Protein AF-A0A7V3DJP1-F1 (afdb_monomer)

Mean predicted aligned error: 4.04 Å

Nearest PDB structures (foldseek):
  6mos-assembly1_A  TM=5.960E-01  e=1.453E-02  Thermosipho africanus TCF52B
  8rdj-assembly1_P  TM=6.342E-01  e=3.747E-02  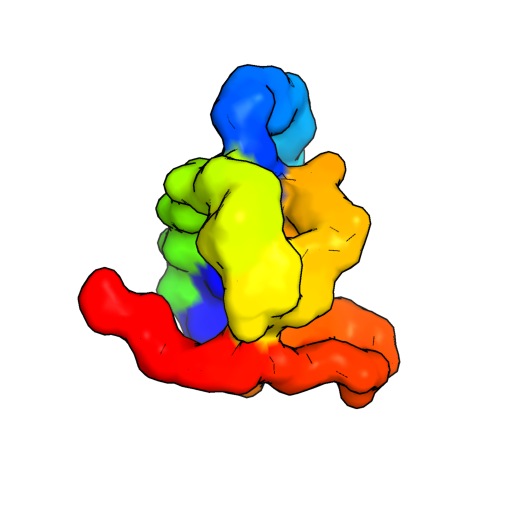Sinapis alba
  3hxs-assembly1_A  TM=5.956E-01  e=5.256E-02  Bacteroides fragilis
  3hyp-assembly1_A  TM=5.952E-01  e=5.256E-02  Bacteroides fragilis
  3qdn-assembly2_B  TM=5.539E-01  e=1.106E-01  Salmonella enterica subsp. enterica serovar Typhimurium

Solvent-accessible surface area (backbone atoms only — not comparable to full-atom values): 4371 Å² total; per-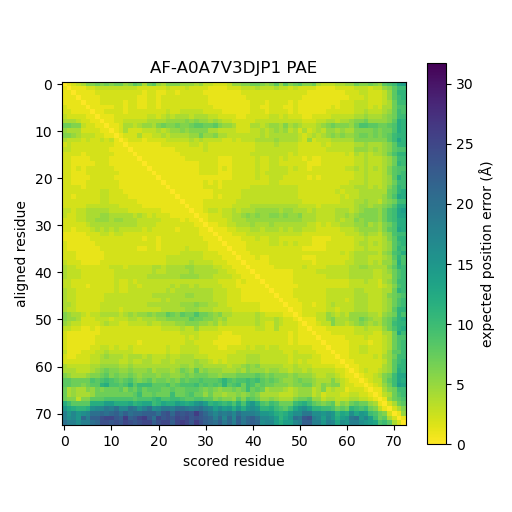residue (Å²): 89,47,36,42,34,40,28,41,82,84,52,84,56,53,66,60,50,53,52,52,52,52,50,53,30,60,77,70,73,51,72,65,51,79,45,82,42,77,46,54,71,71,54,28,60,70,41,68,50,91,58,65,80,39,59,24,51,75,52,22,32,90,85,67,83,47,61,62,60,75,80,90,125

Radius of gyration: 12.17 Å; Cα contacts (8 Å, |Δi|>4): 98; chains: 1; bounding box: 27×25×32 Å

Structure (mmCIF, N/CA/C/O backbone):
data_AF-A0A7V3DJP1-F1
#
_entry.id   AF-A0A7V3DJP1-F1
#
loop_
_atom_site.group_PDB
_atom_site.id
_atom_site.type_symbol
_atom_site.label_atom_id
_atom_si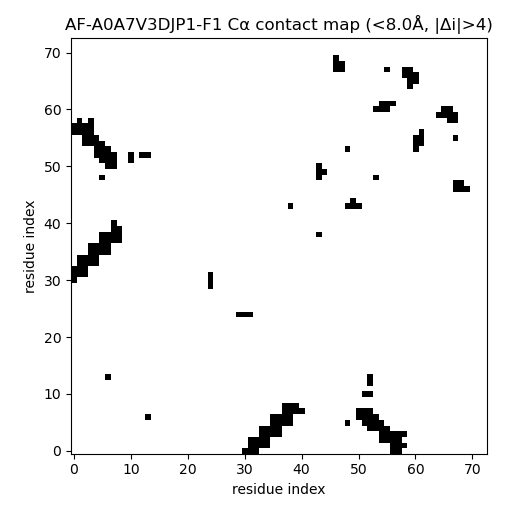te.label_alt_id
_atom_site.label_comp_id
_atom_site.label_asym_id
_atom_site.label_entity_id
_atom_site.label_seq_id
_atom_site.pdbx_PDB_ins_code
_atom_site.Cartn_x
_atom_site.Cartn_y
_atom_site.Cartn_z
_atom_site.occupancy
_atom_site.B_iso_or_equiv
_atom_site.auth_seq_id
_atom_site.auth_comp_id
_atom_site.auth_asym_id
_atom_site.auth_atom_id
_atom_site.pdbx_PDB_model_num
ATOM 1 N N . MET A 1 1 ? -8.096 -8.044 8.988 1.00 90.75 1 MET A N 1
ATOM 2 C CA . MET A 1 1 ? -8.192 -7.783 7.534 1.00 90.75 1 MET A CA 1
ATOM 3 C C . MET A 1 1 ? -6.833 -7.935 6.869 1.00 90.75 1 MET A C 1
ATOM 5 O O . MET A 1 1 ? -5.839 -7.858 7.580 1.00 90.75 1 MET A O 1
ATOM 9 N N . ARG A 1 2 ? -6.761 -8.149 5.558 1.00 94.50 2 ARG A 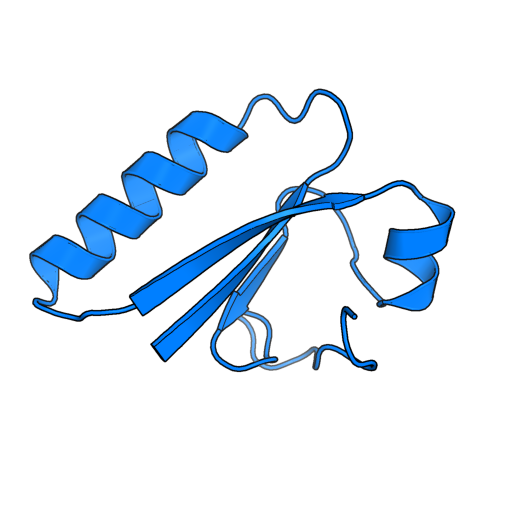N 1
ATOM 10 C CA . ARG A 1 2 ? -5.518 -8.233 4.786 1.00 94.50 2 ARG A CA 1
ATOM 11 C C . ARG A 1 2 ? -5.373 -7.025 3.869 1.00 94.50 2 ARG A C 1
ATOM 13 O O . ARG A 1 2 ? -6.273 -6.731 3.088 1.00 94.50 2 ARG A O 1
ATOM 20 N N . ILE A 1 3 ? -4.227 -6.360 3.966 1.00 96.31 3 ILE A N 1
ATOM 21 C CA . ILE A 1 3 ? -3.831 -5.241 3.116 1.00 96.31 3 ILE A CA 1
ATOM 22 C C . ILE A 1 3 ? -2.575 -5.655 2.354 1.00 96.31 3 ILE A C 1
ATOM 24 O O . ILE A 1 3 ? -1.551 -5.993 2.950 1.00 96.31 3 ILE A O 1
ATOM 28 N N . GLU A 1 4 ? -2.659 -5.631 1.032 1.00 96.19 4 GLU A N 1
ATOM 29 C CA . GLU A 1 4 ? -1.591 -6.018 0.116 1.00 96.19 4 GLU A CA 1
ATOM 30 C C . GLU A 1 4 ? -1.125 -4.774 -0.636 1.00 96.19 4 GLU A C 1
ATOM 32 O O . GLU A 1 4 ? -1.909 -4.106 -1.304 1.00 96.19 4 GLU A O 1
ATOM 37 N N . CYS A 1 5 ? 0.152 -4.436 -0.495 1.00 96.12 5 CYS A N 1
ATOM 38 C CA . CYS A 1 5 ? 0.760 -3.266 -1.111 1.00 96.12 5 CYS A CA 1
ATOM 39 C C . CYS A 1 5 ? 1.819 -3.713 -2.115 1.00 96.12 5 CYS A C 1
ATOM 41 O O . CYS A 1 5 ? 2.815 -4.330 -1.733 1.00 96.12 5 CYS A O 1
ATOM 43 N N . PHE A 1 6 ? 1.634 -3.357 -3.381 1.00 95.75 6 PHE A N 1
ATOM 44 C CA . PHE A 1 6 ? 2.580 -3.652 -4.450 1.00 95.75 6 PHE A CA 1
ATOM 45 C C . PHE A 1 6 ? 3.375 -2.409 -4.819 1.00 95.75 6 PHE A C 1
ATOM 47 O O . PHE A 1 6 ? 2.825 -1.317 -4.986 1.00 95.75 6 PHE A O 1
ATOM 54 N N . LEU A 1 7 ? 4.685 -2.595 -4.931 1.00 96.50 7 LEU A N 1
ATOM 55 C CA . LEU A 1 7 ? 5.667 -1.546 -5.145 1.00 96.50 7 LEU A CA 1
ATOM 56 C C . LEU A 1 7 ? 6.579 -1.923 -6.313 1.00 96.50 7 LEU A C 1
ATOM 58 O O . LEU A 1 7 ? 6.944 -3.086 -6.475 1.00 96.50 7 LEU A O 1
ATOM 62 N N . SER A 1 8 ? 7.016 -0.935 -7.084 1.00 95.06 8 SER A N 1
ATOM 63 C CA . SER A 1 8 ? 8.142 -1.091 -8.002 1.00 95.06 8 SER A CA 1
ATOM 64 C C . SER A 1 8 ? 9.470 -1.033 -7.241 1.00 95.06 8 SER A C 1
ATOM 66 O O . SER A 1 8 ? 9.555 -0.518 -6.119 1.00 95.06 8 SER A O 1
ATOM 68 N N . GLN A 1 9 ? 10.541 -1.516 -7.873 1.00 93.56 9 GLN A N 1
ATOM 69 C CA . GLN A 1 9 ? 11.900 -1.298 -7.371 1.00 93.56 9 GLN A CA 1
ATOM 70 C C . GLN A 1 9 ? 12.167 0.204 -7.189 1.00 93.56 9 GLN A C 1
ATOM 72 O O . GLN A 1 9 ? 11.817 1.014 -8.048 1.00 93.56 9 GLN A O 1
ATOM 77 N N . GLY A 1 10 ? 12.755 0.579 -6.050 1.00 90.75 10 GLY A N 1
ATOM 78 C CA . GLY A 1 10 ? 13.081 1.975 -5.736 1.00 90.75 10 GLY A CA 1
ATOM 79 C C . GLY A 1 10 ? 11.883 2.891 -5.443 1.00 90.75 10 GLY A C 1
ATOM 80 O O . GLY A 1 10 ? 12.043 4.108 -5.490 1.00 90.75 10 GLY A O 1
ATOM 81 N N . CYS A 1 11 ? 10.691 2.353 -5.149 1.00 91.19 11 CYS A N 1
ATOM 82 C CA . CYS A 1 11 ? 9.514 3.167 -4.835 1.00 91.19 11 CYS A CA 1
ATOM 83 C C . CYS A 1 11 ? 9.745 4.081 -3.613 1.00 91.19 11 CYS A C 1
ATOM 85 O O . CYS A 1 11 ? 9.718 3.627 -2.467 1.00 91.19 11 CYS A O 1
ATOM 87 N N . ALA A 1 12 ? 9.915 5.383 -3.863 1.00 92.81 12 ALA A N 1
ATOM 88 C CA . ALA A 1 12 ? 10.234 6.387 -2.844 1.00 92.81 12 ALA A CA 1
ATOM 89 C C . ALA A 1 12 ? 9.125 6.583 -1.794 1.00 92.81 12 ALA A C 1
ATOM 91 O O . ALA A 1 12 ? 9.391 7.021 -0.681 1.00 92.81 12 ALA A O 1
ATOM 92 N N . SER A 1 13 ? 7.879 6.242 -2.127 1.00 94.44 13 SER A N 1
ATOM 93 C CA . SER A 1 13 ? 6.724 6.410 -1.240 1.00 94.44 13 SER A CA 1
ATOM 94 C C . SER A 1 13 ? 6.488 5.237 -0.283 1.00 94.44 13 SER A C 1
ATOM 96 O O . SER A 1 13 ? 5.518 5.278 0.469 1.00 94.44 13 SER A O 1
ATOM 98 N N . ARG A 1 14 ? 7.345 4.201 -0.274 1.00 94.50 14 ARG A N 1
ATOM 99 C CA . ARG A 1 14 ? 7.161 3.003 0.567 1.00 94.50 14 ARG A CA 1
ATOM 100 C C . ARG A 1 14 ? 6.978 3.341 2.048 1.00 94.50 14 ARG A C 1
ATOM 102 O O . ARG A 1 14 ? 6.010 2.896 2.654 1.00 94.50 14 ARG A O 1
ATOM 109 N N . GLU A 1 15 ? 7.905 4.106 2.617 1.00 95.75 15 GLU A N 1
ATOM 110 C CA . GLU A 1 15 ? 7.901 4.412 4.054 1.00 95.75 15 GLU A CA 1
ATOM 111 C C . GLU A 1 15 ? 6.698 5.276 4.441 1.00 95.75 15 GLU A C 1
ATOM 113 O O . GLU A 1 15 ? 6.008 4.979 5.414 1.00 95.75 15 GLU A O 1
ATOM 118 N N . ALA A 1 16 ? 6.396 6.298 3.632 1.00 97.25 16 ALA A N 1
ATOM 119 C CA . ALA A 1 16 ? 5.236 7.158 3.841 1.00 97.25 16 ALA A CA 1
ATOM 120 C C . ALA A 1 16 ? 3.920 6.368 3.750 1.00 97.25 16 ALA A C 1
ATOM 122 O O . ALA A 1 16 ? 3.029 6.553 4.574 1.00 97.25 16 ALA A O 1
ATOM 123 N N . LEU A 1 17 ? 3.805 5.449 2.786 1.00 96.44 17 LEU A N 1
ATOM 124 C CA . LEU A 1 17 ? 2.630 4.592 2.644 1.00 96.44 17 LEU A CA 1
ATOM 125 C C . LEU A 1 17 ? 2.435 3.692 3.869 1.00 96.44 17 LEU A C 1
ATOM 127 O O . LEU A 1 17 ? 1.328 3.595 4.392 1.00 96.44 17 LEU A O 1
ATOM 131 N N . GLU A 1 18 ? 3.503 3.050 4.340 1.00 96.69 18 GLU A N 1
ATOM 132 C CA . GLU A 1 18 ? 3.455 2.191 5.521 1.00 96.69 18 GLU A CA 1
ATOM 133 C C . GLU A 1 18 ? 3.059 2.963 6.784 1.00 96.69 18 GLU A C 1
ATOM 135 O O . GLU A 1 18 ? 2.212 2.488 7.545 1.00 96.69 18 GLU A O 1
ATOM 140 N N . ALA A 1 19 ? 3.627 4.154 6.988 1.00 97.50 19 ALA A N 1
ATOM 141 C CA . ALA A 1 19 ? 3.272 5.024 8.104 1.00 97.50 19 ALA A CA 1
ATOM 142 C C . ALA A 1 19 ? 1.787 5.412 8.060 1.00 97.50 19 ALA A C 1
ATOM 144 O O . ALA A 1 19 ? 1.082 5.219 9.050 1.00 97.50 19 ALA A O 1
ATOM 145 N N . ASN A 1 20 ? 1.296 5.849 6.897 1.00 97.25 20 ASN A N 1
ATOM 146 C CA . ASN A 1 20 ? -0.096 6.262 6.721 1.00 97.25 20 ASN A CA 1
ATOM 147 C C . ASN A 1 20 ? -1.082 5.111 6.971 1.00 97.25 20 ASN A C 1
ATOM 149 O O . ASN A 1 20 ? -2.105 5.305 7.624 1.00 97.25 20 ASN A O 1
ATOM 153 N N . ILE A 1 21 ? -0.782 3.899 6.485 1.00 96.50 21 ILE A N 1
ATOM 154 C CA . ILE A 1 21 ? -1.640 2.728 6.724 1.00 96.50 21 ILE A CA 1
ATOM 155 C C . ILE A 1 21 ? -1.674 2.389 8.217 1.00 96.50 21 ILE A C 1
ATOM 157 O O . ILE A 1 21 ? -2.746 2.146 8.767 1.00 96.50 21 ILE A O 1
ATOM 161 N N . LYS A 1 22 ? -0.518 2.384 8.889 1.00 96.75 22 LYS A N 1
ATOM 162 C CA . LYS A 1 22 ? -0.439 2.098 10.330 1.00 96.75 22 LYS A CA 1
ATOM 163 C C . LYS A 1 22 ? -1.183 3.139 11.162 1.00 96.75 22 LYS A C 1
ATOM 165 O O . LYS A 1 22 ? -1.892 2.763 12.092 1.00 96.75 22 LYS A O 1
ATOM 170 N N . GLU A 1 23 ? -1.041 4.416 10.821 1.00 98.00 23 GLU A N 1
ATOM 171 C CA . GLU A 1 23 ? -1.758 5.506 11.480 1.00 98.00 23 GLU A CA 1
ATOM 172 C C . GLU A 1 23 ? -3.272 5.349 11.307 1.00 98.00 23 GLU A C 1
ATOM 174 O O . GLU A 1 23 ? -3.990 5.319 12.304 1.00 98.00 23 GLU A O 1
ATOM 179 N N . ALA A 1 24 ? -3.751 5.140 10.077 1.00 96.44 24 ALA A N 1
ATOM 180 C CA . ALA A 1 24 ? -5.172 4.936 9.800 1.00 96.44 24 ALA A CA 1
ATOM 181 C C . ALA A 1 24 ? -5.747 3.737 10.575 1.00 96.44 24 ALA A C 1
ATOM 183 O O . ALA A 1 24 ? -6.776 3.858 11.235 1.00 96.44 24 ALA A O 1
ATOM 184 N N . LEU A 1 25 ? -5.057 2.592 10.571 1.00 96.06 25 LEU A N 1
ATOM 185 C CA . LEU A 1 25 ? -5.476 1.412 11.336 1.00 96.06 25 LEU A CA 1
ATOM 186 C C . LEU A 1 25 ? -5.534 1.684 12.844 1.00 96.06 25 LEU A C 1
ATOM 188 O O . LEU A 1 25 ? -6.453 1.221 13.519 1.00 96.06 25 LEU A O 1
ATOM 192 N N . SER A 1 26 ? -4.571 2.445 13.370 1.00 97.00 26 SER A N 1
ATOM 193 C CA . SER A 1 26 ? -4.535 2.818 14.783 1.00 97.00 26 SER A CA 1
ATOM 194 C C . SER A 1 26 ? -5.678 3.758 15.161 1.00 97.00 26 SER A C 1
ATOM 196 O O . SER A 1 26 ? -6.260 3.581 16.229 1.00 97.00 26 SER A O 1
ATOM 198 N N . LEU A 1 27 ? -5.990 4.747 14.318 1.00 97.94 27 LEU A N 1
ATOM 199 C CA . LEU A 1 27 ? -7.082 5.696 14.552 1.00 97.94 27 LEU A CA 1
ATOM 200 C C . LEU A 1 27 ? -8.444 4.997 14.561 1.00 97.94 27 LEU A C 1
ATOM 202 O O . LEU A 1 27 ? -9.284 5.304 15.403 1.00 97.94 27 LEU A O 1
ATOM 206 N N . GLU A 1 28 ? -8.627 4.012 13.683 1.00 96.12 28 GLU A N 1
ATOM 207 C CA . GLU A 1 28 ? -9.866 3.234 13.582 1.00 96.12 28 GLU A CA 1
ATOM 208 C C . GLU A 1 28 ? -9.936 2.064 14.586 1.00 96.12 28 GLU A C 1
ATOM 210 O O . GLU A 1 28 ? -10.959 1.389 14.693 1.00 96.12 28 GLU A O 1
ATOM 215 N N . GLY A 1 29 ? -8.857 1.784 15.330 1.00 96.38 29 GLY A N 1
ATOM 216 C CA . GLY A 1 29 ? -8.792 0.651 16.263 1.00 96.38 29 GLY A CA 1
ATOM 217 C C . GLY A 1 29 ? -8.869 -0.718 15.572 1.00 96.38 29 GLY A C 1
ATOM 218 O O . GLY A 1 29 ? -9.335 -1.695 16.162 1.00 96.38 29 GLY A O 1
ATOM 219 N N . VAL A 1 30 ? -8.430 -0.797 14.314 1.00 95.50 30 VAL A N 1
ATOM 220 C CA . VAL A 1 30 ? -8.556 -1.977 13.453 1.00 95.50 30 VAL A CA 1
ATOM 221 C C . VAL A 1 30 ? -7.227 -2.715 13.341 1.00 95.50 30 VAL A C 1
ATOM 223 O O . VAL A 1 30 ? -6.170 -2.124 13.139 1.00 95.50 30 VAL A O 1
ATOM 226 N N . GLN A 1 31 ? -7.279 -4.047 13.393 1.00 94.06 31 GLN A N 1
ATOM 227 C CA . GLN A 1 31 ? -6.117 -4.895 13.133 1.00 94.06 31 GLN A CA 1
ATOM 228 C C . GLN A 1 31 ? -6.107 -5.427 11.695 1.00 94.06 31 GLN A C 1
ATOM 230 O O . GLN A 1 31 ? -7.078 -6.028 11.211 1.00 94.06 31 GLN A O 1
ATOM 235 N N . ALA A 1 32 ? -4.963 -5.267 11.028 1.00 94.62 32 ALA A N 1
ATOM 236 C CA . ALA A 1 32 ? -4.728 -5.761 9.680 1.00 94.62 32 ALA A CA 1
ATOM 237 C C . ALA A 1 32 ? -3.377 -6.472 9.549 1.00 94.62 32 ALA A C 1
ATOM 239 O O . ALA A 1 32 ? -2.382 -6.060 10.141 1.00 94.62 32 ALA A O 1
ATOM 240 N N . GLN A 1 33 ? -3.337 -7.507 8.715 1.00 96.44 33 GLN A N 1
ATOM 241 C CA . GLN A 1 33 ? -2.106 -8.050 8.166 1.00 96.44 33 GLN A CA 1
ATOM 242 C C . GLN A 1 33 ? -1.683 -7.168 6.991 1.00 96.44 33 GLN A C 1
ATOM 244 O O . GLN A 1 33 ? -2.393 -7.099 5.989 1.00 96.44 33 GLN A O 1
ATOM 249 N N . LEU A 1 34 ? -0.538 -6.506 7.124 1.00 95.81 34 LEU A N 1
ATOM 250 C CA . LEU A 1 34 ? 0.015 -5.620 6.107 1.00 95.81 34 LEU A CA 1
ATOM 251 C C . LEU A 1 34 ? 1.189 -6.303 5.401 1.00 95.81 34 LEU A C 1
ATOM 253 O O . LEU A 1 34 ? 2.210 -6.580 6.029 1.00 95.81 34 LEU A O 1
ATOM 257 N N . ASN A 1 35 ? 1.046 -6.556 4.101 1.00 96.06 35 ASN A N 1
ATOM 258 C CA . ASN A 1 35 ? 2.051 -7.227 3.282 1.00 96.06 35 ASN A CA 1
ATOM 259 C C . ASN A 1 35 ? 2.552 -6.280 2.186 1.00 96.06 35 ASN A C 1
ATOM 261 O O . ASN A 1 35 ? 1.773 -5.846 1.340 1.00 96.06 35 ASN A O 1
ATOM 265 N N . PHE A 1 36 ? 3.856 -6.001 2.166 1.00 95.75 36 PHE A N 1
ATOM 266 C CA . PHE A 1 36 ? 4.502 -5.239 1.096 1.00 95.75 36 PHE A CA 1
ATOM 267 C C . PHE A 1 36 ? 5.261 -6.165 0.160 1.00 95.75 36 PHE A C 1
ATOM 269 O O . PHE A 1 36 ? 6.109 -6.939 0.602 1.00 95.75 36 PHE A O 1
ATOM 276 N N . GLN A 1 37 ? 5.007 -6.029 -1.135 1.00 95.06 37 GLN A N 1
ATOM 277 C CA . GLN A 1 37 ? 5.660 -6.805 -2.175 1.00 95.06 37 GLN A CA 1
ATOM 278 C C . GLN A 1 37 ? 6.303 -5.865 -3.182 1.00 95.06 37 GLN A C 1
ATOM 280 O O . GLN A 1 37 ? 5.660 -4.948 -3.691 1.00 95.06 37 GLN A O 1
ATOM 285 N N . VAL A 1 38 ? 7.582 -6.092 -3.467 1.00 95.69 38 VAL A N 1
ATOM 286 C CA . VAL A 1 38 ? 8.269 -5.401 -4.558 1.00 95.69 38 VAL A CA 1
ATOM 287 C C . VAL A 1 38 ? 8.231 -6.313 -5.773 1.00 95.69 38 VAL A C 1
ATOM 289 O O . VAL A 1 38 ? 8.764 -7.419 -5.720 1.00 95.69 38 VAL A O 1
ATOM 292 N N . ILE A 1 39 ? 7.605 -5.854 -6.851 1.00 95.00 39 ILE A N 1
ATOM 293 C CA . ILE A 1 39 ? 7.381 -6.642 -8.063 1.00 95.00 39 ILE A CA 1
ATOM 294 C C . ILE A 1 39 ? 7.969 -5.944 -9.295 1.00 95.00 39 ILE A C 1
ATOM 296 O O . ILE A 1 39 ? 8.111 -4.720 -9.335 1.00 95.00 39 ILE A O 1
ATOM 300 N N . GLY A 1 40 ? 8.354 -6.744 -10.291 1.00 94.50 40 GLY A N 1
ATOM 301 C CA . GLY A 1 40 ? 8.804 -6.260 -11.599 1.00 94.50 40 GLY A CA 1
ATOM 302 C C . GLY A 1 40 ? 7.641 -6.000 -12.561 1.00 94.50 40 GLY A C 1
ATOM 303 O O . GLY A 1 40 ? 6.493 -6.321 -12.262 1.00 94.50 40 GLY A O 1
ATOM 304 N N . GLU A 1 41 ? 7.940 -5.454 -13.740 1.00 92.88 41 GLU A N 1
ATOM 305 C CA . GLU A 1 41 ? 6.923 -5.103 -14.746 1.00 92.88 41 GLU A CA 1
ATOM 306 C C . GLU A 1 41 ? 6.123 -6.311 -15.255 1.00 92.88 41 GLU A C 1
ATOM 308 O O . GLU A 1 41 ? 4.901 -6.225 -15.380 1.00 92.88 41 GLU A O 1
ATOM 313 N N . ASP A 1 42 ? 6.783 -7.444 -15.514 1.00 93.81 42 ASP A N 1
ATOM 314 C CA . ASP A 1 42 ? 6.117 -8.665 -15.992 1.00 93.81 42 ASP A CA 1
ATOM 315 C C . ASP A 1 42 ? 5.123 -9.213 -14.961 1.00 93.81 42 ASP A C 1
ATOM 317 O O . ASP A 1 42 ? 4.009 -9.619 -15.297 1.00 93.81 42 ASP A O 1
ATOM 321 N N . GLU A 1 43 ? 5.514 -9.178 -13.686 1.00 92.94 43 GLU A N 1
ATOM 322 C CA . GLU A 1 43 ? 4.676 -9.579 -12.559 1.00 92.94 43 GLU A CA 1
ATOM 323 C C . GLU A 1 43 ? 3.486 -8.633 -12.393 1.00 9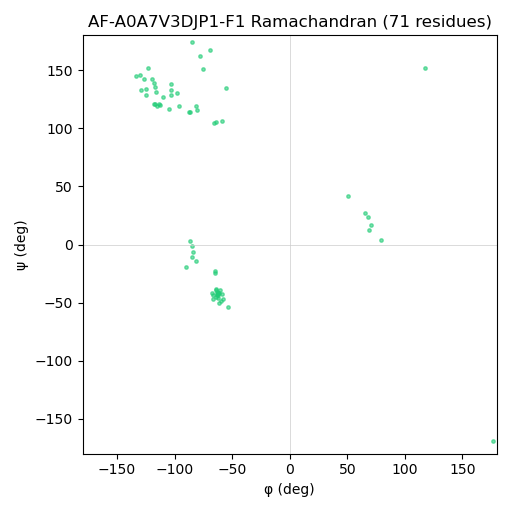2.94 43 GLU A C 1
ATOM 325 O O . GLU A 1 43 ? 2.345 -9.082 -12.302 1.00 92.94 43 GLU A O 1
ATOM 330 N N . ALA A 1 44 ? 3.737 -7.320 -12.429 1.00 92.31 44 ALA A N 1
ATOM 331 C CA . ALA A 1 44 ? 2.693 -6.308 -12.341 1.00 92.31 44 ALA A CA 1
ATOM 332 C C . ALA A 1 44 ? 1.668 -6.467 -13.469 1.00 92.31 44 ALA A C 1
ATOM 334 O O . ALA A 1 44 ? 0.466 -6.437 -13.218 1.00 92.31 44 ALA A O 1
ATOM 335 N N . ARG A 1 45 ? 2.129 -6.724 -14.699 1.00 91.56 45 ARG A N 1
ATOM 336 C CA . ARG A 1 45 ? 1.253 -6.985 -15.846 1.00 91.56 45 ARG A CA 1
ATOM 337 C C . ARG A 1 45 ? 0.424 -8.252 -15.656 1.00 91.56 45 ARG A C 1
ATOM 339 O O . ARG A 1 45 ? -0.765 -8.229 -15.961 1.00 91.56 45 ARG A O 1
ATOM 346 N N . ARG A 1 46 ? 1.025 -9.337 -15.155 1.00 90.69 46 ARG A N 1
ATOM 347 C CA . ARG A 1 46 ? 0.315 -10.599 -14.899 1.00 90.69 46 ARG A CA 1
ATOM 348 C C . ARG A 1 46 ? -0.766 -10.445 -13.830 1.00 90.69 46 ARG A C 1
ATOM 350 O O . ARG A 1 46 ? -1.838 -11.014 -13.987 1.00 90.69 46 ARG A O 1
ATOM 357 N N . LEU A 1 47 ? -0.486 -9.673 -12.783 1.00 88.88 47 LEU A N 1
ATOM 358 C CA . LEU A 1 47 ? -1.406 -9.411 -11.672 1.00 88.88 47 LEU A CA 1
ATOM 359 C C . LEU A 1 47 ? -2.390 -8.255 -11.943 1.00 88.88 47 LEU A C 1
ATOM 361 O O . LEU A 1 47 ? -3.199 -7.929 -11.078 1.00 88.88 47 LEU A O 1
ATOM 365 N N . GLY A 1 48 ? -2.314 -7.597 -13.107 1.00 89.94 48 GLY A N 1
ATOM 366 C CA . GLY A 1 48 ? -3.172 -6.453 -13.441 1.00 89.94 48 GLY A CA 1
ATOM 367 C C . GLY A 1 48 ? -2.906 -5.195 -12.602 1.00 89.94 48 GLY A C 1
ATOM 368 O O . GLY A 1 48 ? -3.788 -4.348 -12.454 1.00 89.94 48 GLY A O 1
ATOM 369 N N . ILE A 1 49 ? -1.704 -5.060 -12.040 1.00 91.44 49 ILE A N 1
ATOM 370 C CA . ILE A 1 49 ? -1.312 -3.939 -11.186 1.00 91.44 49 ILE A CA 1
ATOM 371 C C . ILE A 1 49 ? -0.918 -2.743 -12.068 1.00 91.44 49 ILE A C 1
ATOM 373 O O . ILE A 1 49 ? 0.036 -2.842 -12.843 1.00 91.44 49 ILE A O 1
ATOM 377 N N . PRO A 1 50 ? -1.619 -1.598 -11.962 1.00 88.88 50 PRO A N 1
ATOM 378 C CA . PRO A 1 50 ? -1.469 -0.490 -12.904 1.00 88.88 50 PRO A CA 1
ATOM 379 C C . PRO A 1 50 ? -0.266 0.416 -12.613 1.00 88.88 50 PRO A C 1
ATOM 381 O O . PRO A 1 50 ? 0.099 1.231 -13.458 1.00 88.88 50 PRO A O 1
ATOM 384 N N . GLY A 1 51 ? 0.339 0.317 -11.426 1.00 90.38 51 GLY A N 1
ATOM 385 C CA . GLY A 1 51 ? 1.452 1.175 -11.037 1.00 90.38 51 GLY A CA 1
ATOM 386 C C . GLY A 1 51 ? 1.941 0.947 -9.611 1.00 90.38 51 GLY A C 1
ATOM 387 O O . GLY A 1 51 ? 1.562 -0.015 -8.942 1.00 90.38 51 GLY A O 1
ATOM 388 N N . SER A 1 52 ? 2.797 1.856 -9.150 1.00 92.31 52 SER A N 1
ATOM 389 C CA . SER A 1 52 ? 3.391 1.825 -7.816 1.00 92.31 52 SER A CA 1
ATOM 390 C C . SER A 1 52 ? 3.225 3.179 -7.115 1.00 92.31 52 SER A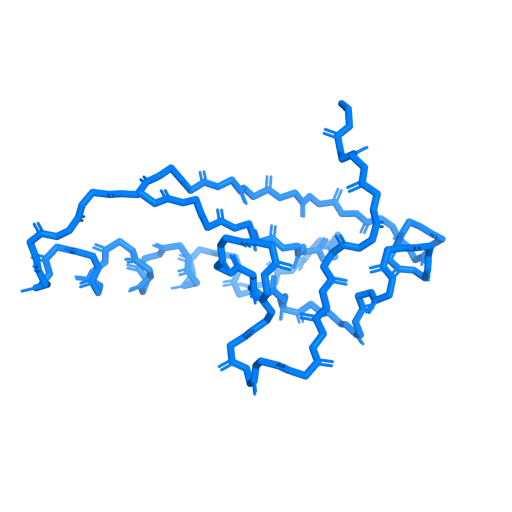 C 1
ATOM 392 O O . SER A 1 52 ? 3.567 4.199 -7.717 1.00 92.31 52 SER A O 1
ATOM 394 N N . PRO A 1 53 ? 2.789 3.211 -5.843 1.00 94.31 53 PRO A N 1
ATOM 395 C CA . PRO A 1 53 ? 2.258 2.082 -5.080 1.00 94.31 53 PRO A CA 1
ATOM 396 C C . PRO A 1 53 ? 0.829 1.719 -5.514 1.00 94.31 53 PRO A C 1
ATOM 398 O O . PRO A 1 53 ? 0.059 2.595 -5.899 1.00 94.31 53 PRO A O 1
ATOM 401 N N . THR A 1 54 ? 0.450 0.448 -5.377 1.00 94.94 54 THR A N 1
ATOM 402 C CA . THR A 1 54 ? -0.953 0.005 -5.476 1.00 94.94 54 THR A CA 1
ATOM 403 C C . THR A 1 54 ? -1.343 -0.752 -4.210 1.00 94.94 54 THR A C 1
ATOM 405 O O . THR A 1 54 ? -0.590 -1.612 -3.755 1.00 94.94 54 THR A O 1
ATOM 408 N N . VAL A 1 55 ? -2.512 -0.440 -3.647 1.00 94.88 55 VAL A N 1
ATOM 409 C CA . VAL A 1 55 ? -3.024 -1.041 -2.407 1.00 94.88 55 VAL A CA 1
ATOM 410 C C . VAL A 1 55 ? -4.298 -1.821 -2.694 1.00 94.88 55 VAL A C 1
ATOM 412 O O . VAL A 1 55 ? -5.226 -1.300 -3.311 1.00 94.88 55 VAL A O 1
ATOM 415 N N . PHE A 1 56 ? -4.346 -3.048 -2.194 1.00 95.00 56 PHE A N 1
ATOM 416 C CA . PHE A 1 56 ? -5.525 -3.895 -2.180 1.00 95.00 56 PHE A CA 1
ATOM 417 C C . PHE A 1 56 ? -5.928 -4.210 -0.739 1.00 95.00 56 PHE A C 1
ATOM 419 O O . PHE A 1 56 ? -5.084 -4.493 0.110 1.00 95.00 56 PHE A O 1
ATOM 426 N N . LEU A 1 57 ? -7.228 -4.194 -0.477 1.00 93.31 57 LEU A N 1
ATOM 427 C CA . LEU A 1 57 ? -7.863 -4.611 0.763 1.00 93.31 57 LEU A CA 1
ATOM 428 C C . LEU A 1 57 ? -8.709 -5.850 0.464 1.00 93.31 57 LEU A C 1
ATOM 430 O O . LEU A 1 57 ? -9.598 -5.806 -0.384 1.00 93.31 57 LEU A O 1
ATOM 434 N N . GLU A 1 58 ? -8.424 -6.963 1.138 1.00 93.00 58 GLU A N 1
ATOM 435 C CA . GLU A 1 58 ? -9.133 -8.239 0.934 1.00 93.00 58 GLU A CA 1
ATOM 436 C C . GLU A 1 58 ? -9.218 -8.659 -0.548 1.00 93.00 58 GLU A C 1
ATOM 438 O O . GLU A 1 58 ? -10.254 -9.108 -1.042 1.00 93.00 58 GLU A O 1
ATOM 443 N N . GLY A 1 59 ? -8.121 -8.475 -1.288 1.00 92.12 59 GLY A N 1
ATOM 444 C CA . GLY A 1 59 ? -8.055 -8.828 -2.705 1.00 92.12 59 GLY A CA 1
ATOM 445 C C . GLY A 1 59 ? -8.701 -7.820 -3.662 1.00 92.12 59 GLY A C 1
ATOM 446 O O . GLY A 1 59 ? -8.738 -8.095 -4.857 1.00 92.12 59 GLY A O 1
ATOM 447 N N . ARG A 1 60 ? -9.203 -6.671 -3.189 1.00 91.94 60 ARG A N 1
ATOM 448 C CA . ARG A 1 60 ? -9.837 -5.628 -4.020 1.00 91.94 60 ARG A CA 1
ATOM 449 C C . ARG A 1 60 ? -9.103 -4.303 -3.911 1.00 91.94 60 ARG A C 1
ATOM 451 O O . ARG A 1 60 ? -8.628 -3.967 -2.832 1.00 91.94 60 ARG A O 1
ATOM 458 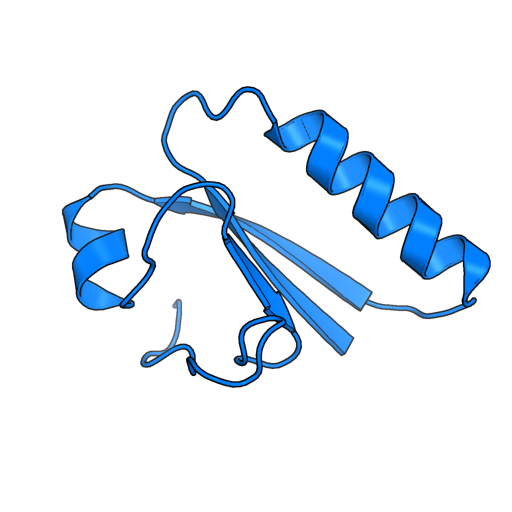N N . ASP A 1 61 ? -8.994 -3.557 -5.001 1.00 90.62 61 ASP A N 1
ATOM 459 C CA . AS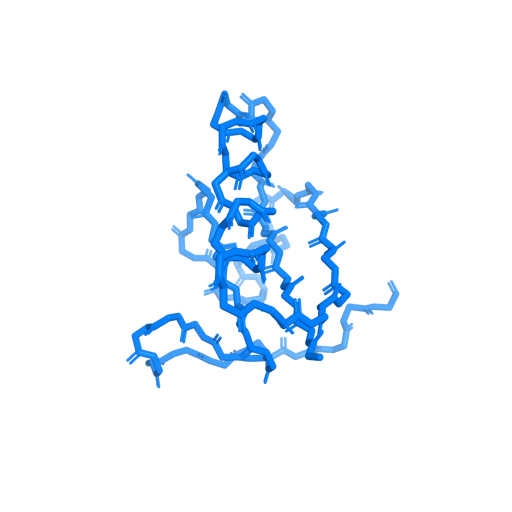P A 1 61 ? -8.424 -2.212 -4.926 1.00 90.62 61 ASP A CA 1
ATOM 460 C C . ASP A 1 61 ? -9.359 -1.250 -4.176 1.00 90.62 61 ASP A C 1
ATOM 462 O O . ASP A 1 61 ? -10.522 -1.555 -3.898 1.00 90.62 61 ASP A O 1
ATOM 466 N N . LEU A 1 62 ? -8.842 -0.073 -3.822 1.00 85.62 62 LEU A N 1
ATOM 467 C CA . LEU A 1 62 ? -9.590 0.909 -3.029 1.00 85.62 62 LEU A CA 1
ATOM 468 C C . LEU A 1 62 ? -10.822 1.471 -3.758 1.00 85.62 62 LEU A C 1
ATOM 470 O O . LEU A 1 62 ? -11.767 1.910 -3.109 1.00 85.62 62 LEU A O 1
ATOM 474 N N . GLU A 1 63 ? -10.824 1.447 -5.093 1.00 81.88 63 GLU A N 1
ATOM 475 C CA . GLU A 1 63 ? -11.963 1.862 -5.922 1.00 81.88 63 GLU A CA 1
ATOM 476 C C . GLU A 1 63 ? -12.989 0.727 -6.119 1.00 81.88 63 GLU A C 1
ATOM 478 O O . GLU A 1 63 ? -14.089 0.966 -6.615 1.00 81.88 63 GLU A O 1
ATOM 483 N N . GLY A 1 64 ? -12.652 -0.512 -5.739 1.00 80.75 64 GLY A N 1
ATOM 484 C CA . GLY A 1 64 ? -13.472 -1.706 -5.955 1.00 80.75 64 GLY A CA 1
ATOM 485 C C . GLY A 1 64 ? -13.592 -2.133 -7.423 1.00 80.75 64 GLY A C 1
ATOM 486 O O . GLY A 1 64 ? -14.442 -2.964 -7.748 1.00 80.75 64 GLY A O 1
ATOM 487 N N . LEU A 1 65 ? -12.765 -1.572 -8.304 1.00 81.12 65 LEU A N 1
ATOM 488 C CA . LEU A 1 65 ? -12.780 -1.796 -9.749 1.00 81.12 65 LEU A CA 1
ATOM 489 C C . LEU A 1 65 ? -11.877 -2.954 -10.172 1.00 81.12 65 LEU A C 1
ATOM 491 O O . LEU A 1 65 ? -12.044 -3.489 -11.269 1.00 81.12 65 LEU A O 1
ATOM 495 N N . ARG A 1 66 ? -10.918 -3.338 -9.325 1.00 83.62 66 ARG A N 1
ATOM 496 C CA . ARG A 1 66 ? -9.934 -4.380 -9.626 1.00 83.62 66 ARG A CA 1
ATOM 497 C C . ARG A 1 66 ? -9.925 -5.433 -8.531 1.00 83.62 66 ARG A C 1
ATOM 499 O O . ARG A 1 66 ? -10.042 -5.127 -7.345 1.00 83.62 66 ARG A O 1
ATOM 506 N N . VAL A 1 67 ? -9.750 -6.680 -8.949 1.00 84.75 67 VAL A N 1
ATOM 507 C CA . VAL A 1 67 ? -9.563 -7.831 -8.068 1.00 84.75 67 VAL A CA 1
ATOM 508 C C . VAL A 1 67 ? -8.182 -8.401 -8.354 1.00 84.75 67 VAL A C 1
ATOM 510 O O . VAL A 1 67 ? -7.802 -8.516 -9.516 1.00 84.75 67 VAL A O 1
ATOM 513 N N . LEU A 1 68 ? -7.432 -8.736 -7.308 1.00 82.12 68 LEU A N 1
ATOM 514 C CA . LEU A 1 68 ? -6.182 -9.477 -7.447 1.00 82.12 68 LEU A CA 1
ATOM 515 C C . LEU A 1 68 ? -6.492 -10.860 -8.018 1.00 82.12 68 LEU A C 1
ATOM 517 O O . LEU A 1 68 ? -7.028 -11.729 -7.327 1.00 82.12 68 LEU A O 1
ATOM 521 N N . GLU A 1 69 ? -6.173 -11.050 -9.294 1.00 69.81 69 GLU A N 1
ATOM 522 C CA . GLU A 1 69 ? -6.273 -12.344 -9.953 1.00 69.81 69 GLU A CA 1
ATOM 523 C C . GLU A 1 69 ? -4.972 -13.123 -9.741 1.00 69.81 69 GLU A C 1
ATOM 525 O O . GLU A 1 69 ? -3.906 -12.747 -10.224 1.00 69.81 69 GLU A O 1
ATOM 530 N N . GLY A 1 70 ? -5.068 -14.227 -8.999 1.00 61.84 70 GLY A N 1
ATOM 531 C CA . GLY A 1 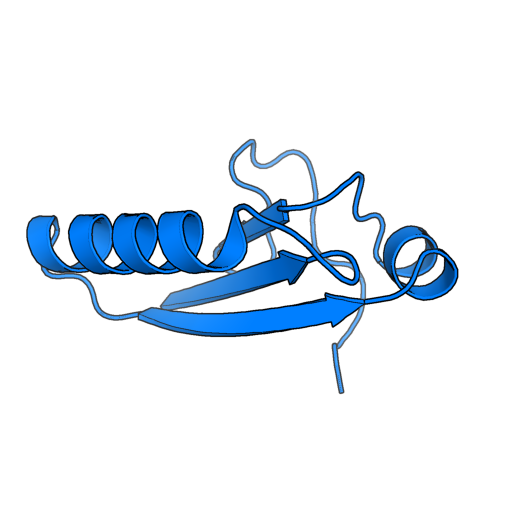70 ? -3.949 -15.125 -8.726 1.00 61.84 70 GLY A CA 1
ATOM 532 C C . GLY A 1 70 ? -3.593 -15.223 -7.245 1.00 61.84 70 GLY A C 1
ATOM 533 O O . GLY A 1 70 ? -3.827 -14.322 -6.445 1.00 61.84 70 GLY A O 1
ATOM 534 N N . THR A 1 71 ? -3.042 -16.371 -6.862 1.00 46.25 71 THR A N 1
ATOM 535 C CA . THR A 1 71 ? -2.469 -16.576 -5.532 1.00 46.25 71 THR A CA 1
ATOM 536 C C . THR A 1 71 ? -1.022 -16.111 -5.589 1.00 46.25 71 THR A C 1
ATOM 538 O O . THR A 1 71 ? -0.217 -16.724 -6.292 1.00 46.25 71 THR A O 1
ATOM 541 N N . VAL A 1 72 ? -0.677 -15.041 -4.870 1.00 50.38 72 VAL A N 1
ATOM 542 C CA . VAL A 1 72 ? 0.733 -14.774 -4.570 1.00 50.38 72 VAL A CA 1
ATOM 543 C C . VAL A 1 72 ? 1.185 -15.921 -3.664 1.00 50.38 72 VAL A C 1
ATOM 545 O O . VAL A 1 72 ? 0.726 -16.021 -2.526 1.00 50.38 72 VAL A O 1
ATOM 548 N N . SER A 1 73 ? 1.953 -16.851 -4.231 1.00 41.97 73 SER A N 1
ATOM 549 C CA . SER A 1 73 ? 2.515 -18.002 -3.512 1.00 41.97 73 SER A CA 1
ATOM 550 C C . SER A 1 73 ? 3.782 -17.610 -2.770 1.00 41.97 73 SER A C 1
ATOM 552 O O . SER A 1 73 ? 4.555 -16.806 -3.337 1.00 41.97 73 SER A O 1
#

pLDDT: mean 90.48, std 11.01, range [41.97, 98.0]

Sequence (73 aa):
MRIECFLSQGCASREALEANIKEALSLEGVQAQLNFQVIGEDEARRLGIPGSPTVFLEGRDLEGLRVLEGTVS

Secondary structure (DSSP, 8-state):
-EEEEEE-TT-TTHHHHHHHHHHHHHHTT---EEEEEE--HHHHHHTT--SSSEEEETTEETTS--B--S---

Foldseek 3Di:
DEKEWEAEPPRPCVVVVVVVVVVVCVVVVHDYDYHYDHDDPVVCVVQVNPHPTFMDDPQAGPVRPGGRDDDPD